Protein AF-A0A1S9AYW8-F1 (afdb_monomer_lite)

Sequence (92 aa):
MFFDTWLYQHDHTAQDGSGLFLSLPFGIPRWRLSLLPWPIAQQDIINDLAVNDTASLAQAVDTFFVAHGGLGASVPMTVRSRPEGYPRGVTR

Radius of gyration: 13.0 Å; chains: 1; bounding box: 29×33×31 Å

Secondary structure (DSSP, 8-state):
-----EEEE-SEEETTS---EEEE-TT--EEEEESSPSS--GGGEEEEEETT-HHHHHHHHHHHHHHTTSEEEEPP-----PPTTPPP----

Foldseek 3Di:
DDFPKQKDWPQWAAALRFIWMWIDTPPRQWIFIFSDTPPDDPVRTPDIGGNPPVVVVVVVVQVVNVVRHHTHDGDPCPDDDDDPPDDPPDDD

Structure (mmCIF, N/CA/C/O backbone):
data_AF-A0A1S9AYW8-F1
#
_entry.id   AF-A0A1S9AYW8-F1
#
loop_
_atom_site.group_PDB
_atom_site.id
_atom_site.type_symbol
_atom_site.label_atom_id
_atom_site.label_alt_id
_atom_site.label_comp_id
_atom_site.label_asym_id
_atom_site.label_entity_id
_atom_site.label_seq_id
_atom_site.pdbx_PDB_ins_code
_atom_site.Cartn_x
_atom_site.Cartn_y
_atom_site.Cartn_z
_atom_site.occupancy
_atom_site.B_iso_or_equiv
_atom_site.auth_seq_id
_atom_site.auth_comp_id
_atom_site.auth_asym_id
_atom_site.auth_atom_id
_atom_site.pdbx_PDB_model_num
ATOM 1 N N . MET A 1 1 ? 2.813 -22.980 -8.624 1.00 35.44 1 MET A N 1
ATOM 2 C CA . MET A 1 1 ? 3.678 -21.897 -9.136 1.00 35.44 1 MET A CA 1
ATOM 3 C C . MET A 1 1 ? 3.912 -20.934 -7.993 1.00 35.44 1 MET A C 1
ATOM 5 O O . MET A 1 1 ? 2.948 -20.354 -7.512 1.00 35.44 1 MET A O 1
ATOM 9 N N . PHE A 1 2 ? 5.145 -20.847 -7.501 1.00 44.56 2 PHE A N 1
ATOM 10 C CA . PHE A 1 2 ? 5.523 -19.833 -6.523 1.00 44.56 2 PHE A CA 1
ATOM 11 C C . PHE A 1 2 ? 5.795 -18.557 -7.313 1.00 44.56 2 PHE A C 1
ATOM 13 O O . PHE A 1 2 ? 6.726 -18.509 -8.108 1.00 44.56 2 PHE A O 1
ATOM 20 N N . PHE A 1 3 ? 4.912 -17.571 -7.196 1.00 50.00 3 PHE A N 1
ATOM 21 C CA . PHE A 1 3 ? 5.225 -16.231 -7.665 1.00 50.00 3 PHE A CA 1
ATOM 22 C C . PHE A 1 3 ? 6.063 -15.596 -6.559 1.00 50.00 3 PHE A C 1
ATOM 24 O O . PHE A 1 3 ? 5.518 -15.325 -5.490 1.00 50.00 3 PHE A O 1
ATOM 31 N N . ASP A 1 4 ? 7.360 -15.386 -6.788 1.00 62.16 4 ASP A N 1
ATOM 32 C CA . ASP A 1 4 ? 8.238 -14.635 -5.881 1.00 62.16 4 ASP A CA 1
ATOM 33 C C . ASP A 1 4 ? 7.847 -13.148 -5.895 1.00 62.16 4 ASP A C 1
ATOM 35 O O . ASP A 1 4 ? 8.530 -12.284 -6.430 1.00 62.16 4 ASP A O 1
ATOM 39 N N . THR A 1 5 ? 6.661 -12.841 -5.376 1.00 70.38 5 THR A N 1
ATOM 40 C CA . THR A 1 5 ? 6.167 -11.472 -5.251 1.00 70.38 5 THR A CA 1
ATOM 41 C C . THR A 1 5 ? 6.546 -10.967 -3.879 1.00 70.38 5 THR A C 1
ATOM 43 O O . THR A 1 5 ? 6.119 -11.519 -2.862 1.00 70.38 5 THR A O 1
ATOM 46 N N . TRP A 1 6 ? 7.343 -9.907 -3.850 1.00 80.12 6 TRP A N 1
ATOM 47 C CA . TRP A 1 6 ? 7.584 -9.204 -2.606 1.00 80.12 6 TRP A C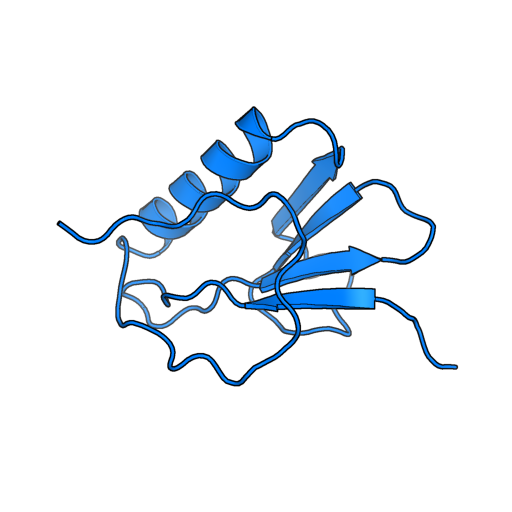A 1
ATOM 48 C C . TRP A 1 6 ? 6.306 -8.459 -2.214 1.00 80.12 6 TRP A C 1
ATOM 50 O O . TRP A 1 6 ? 5.690 -7.796 -3.050 1.00 80.12 6 TRP A O 1
ATOM 60 N N . LEU A 1 7 ? 5.892 -8.600 -0.957 1.00 84.88 7 LEU A N 1
ATOM 61 C CA . LEU A 1 7 ? 4.682 -7.993 -0.416 1.00 84.88 7 LEU A CA 1
ATOM 62 C C . LEU A 1 7 ? 4.993 -7.388 0.949 1.00 84.88 7 LEU A C 1
ATOM 64 O O . LEU A 1 7 ? 5.464 -8.083 1.852 1.00 84.88 7 LEU A O 1
ATOM 68 N N . TYR A 1 8 ? 4.654 -6.118 1.101 1.00 85.75 8 TYR A N 1
ATOM 69 C CA . TYR A 1 8 ? 4.720 -5.375 2.346 1.00 85.75 8 TYR A CA 1
ATOM 70 C C . TYR A 1 8 ? 3.350 -4.826 2.692 1.00 85.75 8 TYR A C 1
ATOM 72 O O . TYR A 1 8 ? 2.642 -4.307 1.834 1.00 85.75 8 TYR A O 1
ATOM 80 N N . GLN A 1 9 ? 2.987 -4.939 3.961 1.00 89.38 9 GLN A N 1
ATOM 81 C CA . GLN A 1 9 ? 1.848 -4.237 4.526 1.00 89.38 9 GLN A CA 1
ATOM 82 C C . GLN A 1 9 ? 2.382 -3.010 5.257 1.00 89.38 9 GLN A C 1
ATOM 84 O O . GLN A 1 9 ? 3.322 -3.140 6.038 1.00 89.38 9 GLN A O 1
ATOM 89 N N . HIS A 1 10 ? 1.784 -1.847 5.012 1.00 89.06 10 HIS A N 1
ATOM 90 C CA . HIS A 1 10 ? 2.141 -0.627 5.720 1.00 89.06 10 HIS A CA 1
ATOM 91 C C . HIS A 1 10 ? 1.967 -0.810 7.233 1.00 89.06 10 HIS A C 1
ATOM 93 O O . HIS A 1 10 ? 1.012 -1.442 7.689 1.00 89.06 10 HIS A O 1
ATOM 99 N N . ASP A 1 11 ? 2.864 -0.205 8.011 1.00 89.19 11 ASP A N 1
ATOM 100 C CA . ASP A 1 11 ? 2.914 -0.342 9.476 1.00 89.19 11 ASP A CA 1
ATOM 101 C C . ASP A 1 11 ? 1.689 0.273 10.184 1.00 89.19 11 ASP A C 1
ATOM 103 O O . ASP A 1 11 ? 1.563 0.191 11.402 1.00 89.19 11 ASP A O 1
ATOM 107 N N . HIS A 1 12 ? 0.783 0.902 9.434 1.00 88.12 12 HIS A N 1
ATOM 108 C CA . HIS A 1 12 ? -0.446 1.523 9.916 1.00 88.12 12 HIS A CA 1
ATOM 109 C C . HIS A 1 12 ? -1.613 1.176 8.996 1.00 88.12 12 HIS A C 1
ATOM 111 O O . HIS A 1 12 ? -1.456 1.176 7.772 1.00 88.12 12 HIS A O 1
ATOM 117 N N . THR A 1 13 ? -2.785 0.944 9.586 1.00 92.50 13 THR A N 1
ATOM 118 C CA . THR A 1 13 ? -4.061 1.002 8.863 1.00 92.50 13 THR A CA 1
ATOM 119 C C . THR A 1 13 ? -4.475 2.456 8.672 1.00 92.50 13 THR A C 1
ATOM 121 O O . THR A 1 13 ? -3.950 3.355 9.330 1.00 92.50 13 THR A O 1
ATOM 124 N N . ALA A 1 14 ? -5.439 2.707 7.795 1.00 93.62 14 ALA A N 1
ATOM 125 C CA . ALA A 1 14 ? -6.162 3.968 7.776 1.00 93.62 14 ALA A CA 1
ATOM 126 C C . ALA A 1 14 ? -7.180 4.045 8.931 1.00 93.62 14 ALA A C 1
ATOM 128 O O . ALA A 1 14 ? -7.393 3.057 9.648 1.00 93.62 14 ALA A O 1
ATOM 129 N N . GLN A 1 15 ? -7.788 5.217 9.145 1.00 91.81 15 GLN A N 1
ATOM 130 C CA . GLN A 1 15 ? -8.772 5.421 10.220 1.00 91.81 15 GLN A CA 1
ATOM 131 C C . GLN A 1 15 ? -10.031 4.571 10.062 1.00 91.81 15 GLN A C 1
ATOM 133 O O . GLN A 1 15 ? -10.600 4.133 11.059 1.00 91.81 15 GLN A O 1
ATOM 138 N N . ASP A 1 16 ? -10.446 4.302 8.828 1.00 91.62 16 ASP A N 1
ATOM 139 C CA . ASP A 1 16 ? -11.565 3.403 8.542 1.00 91.62 16 ASP A CA 1
ATOM 140 C C . ASP A 1 16 ? -11.221 1.907 8.723 1.00 91.62 16 ASP A C 1
ATOM 142 O O . ASP A 1 16 ? -12.074 1.043 8.529 1.00 91.62 16 ASP A O 1
ATOM 146 N N . GLY A 1 17 ? -9.980 1.596 9.117 1.00 89.81 17 GLY A N 1
ATOM 147 C CA . GLY A 1 17 ? -9.472 0.239 9.311 1.00 89.81 17 GLY A CA 1
ATOM 148 C C . GLY A 1 17 ? -8.843 -0.389 8.066 1.00 89.81 17 GLY A C 1
ATOM 149 O O . GLY A 1 17 ? -8.332 -1.507 8.155 1.00 89.81 17 GLY A O 1
ATOM 150 N N . SER A 1 18 ? -8.824 0.305 6.924 1.00 91.44 18 SER A N 1
ATOM 151 C CA . SER A 1 18 ? -8.254 -0.219 5.678 1.00 91.44 18 SER A CA 1
ATOM 152 C C . SER A 1 18 ? -6.742 -0.418 5.782 1.00 91.44 18 SER A C 1
ATOM 154 O O . SER A 1 18 ? -6.007 0.454 6.246 1.00 91.44 18 SER A O 1
ATOM 156 N N . GLY A 1 19 ? -6.255 -1.573 5.332 1.00 91.75 19 GLY A N 1
ATOM 157 C CA . GLY A 1 19 ? -4.825 -1.844 5.207 1.00 91.75 19 GLY A CA 1
ATOM 158 C C . GLY A 1 19 ? -4.285 -1.369 3.863 1.00 91.75 19 GLY A C 1
ATOM 159 O O . GLY A 1 19 ? -4.977 -1.461 2.853 1.00 91.75 19 GLY A O 1
ATOM 160 N N . LEU A 1 20 ? -3.034 -0.910 3.844 1.00 92.44 20 LEU A N 1
ATOM 161 C CA . LEU A 1 20 ? -2.317 -0.630 2.604 1.00 92.44 20 LEU A CA 1
ATOM 162 C C . LEU A 1 20 ? -1.261 -1.703 2.359 1.00 92.44 20 LEU A C 1
ATOM 164 O O . LEU A 1 20 ? -0.377 -1.914 3.191 1.00 92.44 20 LEU A O 1
ATOM 168 N N . PHE A 1 21 ? -1.334 -2.350 1.203 1.00 91.44 21 PHE A N 1
ATOM 169 C CA . PHE A 1 21 ? -0.370 -3.343 0.753 1.00 91.44 21 PHE A CA 1
ATOM 170 C C . PHE A 1 21 ? 0.393 -2.825 -0.458 1.00 91.44 21 PHE A C 1
ATOM 172 O O . PHE A 1 21 ? -0.202 -2.381 -1.440 1.00 91.44 21 PHE A O 1
ATOM 179 N N . LEU A 1 22 ? 1.715 -2.931 -0.394 1.00 90.50 22 LEU A N 1
ATOM 180 C CA . LEU A 1 22 ? 2.642 -2.641 -1.473 1.00 90.50 22 LEU A CA 1
ATOM 181 C C . LEU A 1 22 ? 3.234 -3.956 -1.976 1.00 90.50 22 LEU A C 1
ATOM 183 O O . LEU A 1 22 ? 3.837 -4.706 -1.210 1.00 90.50 22 LEU A O 1
ATOM 187 N N . SER A 1 23 ? 3.079 -4.230 -3.265 1.00 89.94 23 SER A N 1
ATOM 188 C CA . SER A 1 23 ? 3.635 -5.418 -3.907 1.00 89.94 23 SER A CA 1
ATOM 189 C C . SER A 1 23 ? 4.582 -5.059 -5.047 1.00 89.94 23 SER A C 1
ATOM 191 O O . SER A 1 23 ? 4.390 -4.063 -5.747 1.00 89.94 23 SER A O 1
ATOM 193 N N . LEU A 1 24 ? 5.610 -5.889 -5.222 1.00 87.19 24 LEU A N 1
ATOM 194 C CA . LEU A 1 24 ? 6.546 -5.844 -6.342 1.00 87.19 24 LEU A CA 1
ATOM 195 C C . LEU A 1 24 ? 6.599 -7.237 -6.980 1.00 87.19 24 LEU A C 1
ATOM 197 O O . LEU A 1 24 ? 7.272 -8.131 -6.452 1.00 87.19 24 LEU A O 1
ATOM 201 N N . PRO A 1 25 ? 5.853 -7.459 -8.076 1.00 84.06 25 PRO A N 1
ATOM 202 C CA . PRO A 1 25 ? 5.882 -8.730 -8.785 1.00 84.06 25 PRO A CA 1
ATOM 203 C C . PRO A 1 25 ? 7.260 -8.983 -9.404 1.00 84.06 25 PRO A C 1
ATOM 205 O O . PRO A 1 25 ? 7.863 -8.085 -9.994 1.00 84.06 25 PRO A O 1
ATOM 208 N N . PHE A 1 26 ? 7.746 -10.222 -9.320 1.00 82.12 26 PHE A N 1
ATOM 209 C CA . PHE A 1 26 ? 9.024 -10.597 -9.921 1.00 82.12 26 PHE A CA 1
ATOM 210 C C . PHE A 1 26 ? 9.065 -10.279 -11.421 1.00 82.12 26 PHE A C 1
ATOM 212 O O . PHE A 1 26 ? 8.141 -10.608 -12.166 1.00 82.12 26 PHE A O 1
ATOM 219 N N . GLY A 1 27 ? 10.150 -9.644 -11.866 1.00 82.00 27 GLY A N 1
ATOM 220 C CA . GLY A 1 27 ? 10.347 -9.277 -13.270 1.00 82.00 27 GLY A CA 1
ATOM 221 C C . GLY A 1 27 ? 9.506 -8.090 -13.756 1.00 82.00 27 GLY A C 1
ATOM 222 O O . GLY A 1 27 ? 9.641 -7.704 -14.915 1.00 82.00 27 GLY A O 1
ATOM 223 N N . ILE A 1 28 ? 8.678 -7.480 -12.898 1.00 84.62 28 ILE A N 1
ATOM 224 C CA . ILE A 1 28 ? 7.906 -6.277 -13.221 1.00 84.62 28 ILE A CA 1
ATOM 225 C C . ILE A 1 28 ? 8.462 -5.119 -12.383 1.00 84.62 28 ILE A C 1
ATOM 227 O O . ILE A 1 28 ? 8.253 -5.096 -11.172 1.00 84.62 28 ILE A O 1
ATOM 231 N N . PRO A 1 29 ? 9.154 -4.133 -12.985 1.00 88.38 29 PRO A N 1
ATOM 232 C CA . PRO A 1 29 ? 9.769 -3.023 -12.255 1.00 88.38 29 PRO A CA 1
ATOM 233 C C . PRO A 1 29 ? 8.730 -1.956 -11.870 1.00 88.38 29 PRO A C 1
ATOM 235 O O . PRO A 1 29 ? 8.903 -0.768 -12.156 1.00 88.38 29 PRO A O 1
ATOM 238 N N . ARG A 1 30 ? 7.614 -2.382 -11.268 1.00 89.62 30 ARG A N 1
ATOM 239 C CA . ARG A 1 30 ? 6.499 -1.518 -10.887 1.00 89.62 30 ARG A CA 1
ATOM 240 C C . ARG A 1 30 ? 5.953 -1.859 -9.503 1.00 89.62 30 ARG A C 1
ATOM 242 O O . ARG A 1 30 ? 5.666 -3.016 -9.206 1.00 89.62 30 ARG A O 1
ATOM 249 N N . TRP A 1 31 ? 5.786 -0.828 -8.687 1.00 90.12 31 TRP A N 1
ATOM 250 C CA . TRP A 1 31 ? 5.094 -0.870 -7.410 1.00 90.12 31 TRP A CA 1
ATOM 251 C C . TRP A 1 31 ? 3.588 -0.933 -7.625 1.00 90.12 31 TRP A C 1
ATOM 253 O O . TRP A 1 31 ? 3.023 -0.091 -8.321 1.00 90.12 31 TRP A O 1
ATOM 263 N N . ARG A 1 32 ? 2.932 -1.894 -6.978 1.00 92.12 32 ARG A N 1
ATOM 264 C CA . ARG A 1 32 ? 1.473 -2.015 -6.972 1.00 92.12 32 ARG A CA 1
ATOM 265 C C . ARG A 1 32 ? 0.934 -1.820 -5.572 1.00 92.12 32 ARG A C 1
ATOM 267 O O . ARG A 1 32 ? 1.276 -2.588 -4.672 1.00 92.12 32 ARG A O 1
ATOM 274 N N . LEU A 1 33 ? 0.091 -0.809 -5.412 1.00 93.12 33 LEU A N 1
ATOM 275 C CA . LEU A 1 33 ? -0.627 -0.554 -4.172 1.00 93.12 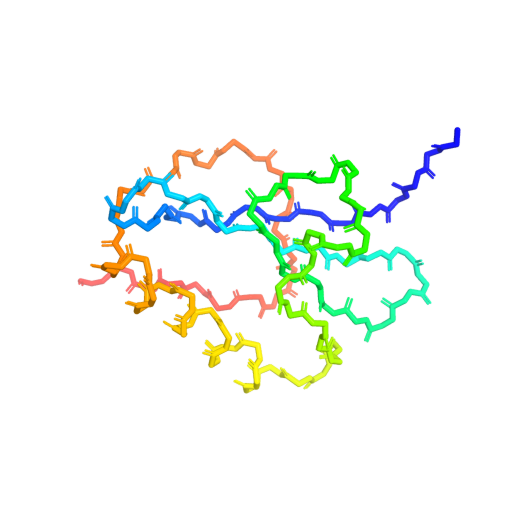33 LEU A CA 1
ATOM 276 C C . LEU A 1 33 ? -1.998 -1.224 -4.253 1.00 93.12 33 LEU A C 1
ATOM 278 O O . LEU A 1 33 ? -2.631 -1.231 -5.310 1.00 93.12 33 LEU A O 1
ATOM 282 N N . SER A 1 34 ? -2.457 -1.775 -3.136 1.00 93.06 34 SER A N 1
ATOM 283 C CA . SER A 1 34 ? -3.742 -2.471 -3.034 1.00 93.06 34 SER A CA 1
ATOM 284 C C . SER A 1 34 ? -4.229 -2.502 -1.589 1.00 93.06 34 SER A C 1
ATOM 286 O O . SER A 1 34 ? -3.437 -2.346 -0.660 1.00 93.06 34 SER A O 1
ATOM 288 N N . LEU A 1 35 ? -5.529 -2.728 -1.401 1.00 91.25 35 LEU A N 1
ATOM 289 C CA . LEU A 1 35 ? -6.122 -2.936 -0.074 1.00 91.25 35 LEU A CA 1
ATOM 290 C C . LEU A 1 35 ? -6.070 -4.406 0.368 1.00 91.25 35 LEU A C 1
ATOM 292 O O . LEU A 1 35 ? -6.358 -4.723 1.520 1.00 91.25 35 LEU A O 1
ATOM 296 N N . LEU A 1 36 ? -5.715 -5.309 -0.547 1.00 88.50 36 LEU A N 1
ATOM 297 C CA . LEU A 1 36 ? -5.704 -6.749 -0.328 1.00 88.50 36 LEU A CA 1
ATOM 298 C C . LEU A 1 36 ? -4.272 -7.293 -0.396 1.00 88.50 36 LEU A C 1
ATOM 300 O O . LEU A 1 36 ? -3.462 -6.805 -1.182 1.00 88.50 36 LEU A O 1
ATOM 304 N N . PRO A 1 37 ? -3.933 -8.323 0.395 1.00 84.06 37 PRO A N 1
ATOM 305 C CA . PRO A 1 37 ? -2.664 -9.017 0.238 1.00 84.06 37 PRO A CA 1
ATOM 306 C C . PRO A 1 37 ? -2.629 -9.809 -1.077 1.00 84.06 37 PRO A C 1
ATOM 308 O O . PRO A 1 37 ? -3.660 -10.214 -1.609 1.00 84.06 37 PRO A O 1
ATOM 311 N N . TRP A 1 38 ? -1.423 -10.099 -1.574 1.00 76.25 38 TRP A N 1
ATOM 312 C CA . TRP A 1 38 ? -1.238 -10.984 -2.729 1.00 76.25 38 TRP A CA 1
ATOM 313 C C . TRP A 1 38 ? -1.811 -12.393 -2.466 1.00 76.25 38 TRP A C 1
ATOM 315 O O . TRP A 1 38 ? -1.622 -12.911 -1.359 1.00 76.25 38 TRP A O 1
ATOM 325 N N . PRO A 1 39 ? -2.411 -13.073 -3.466 1.00 81.94 39 PRO A N 1
ATOM 326 C CA . PRO A 1 39 ? -2.634 -12.650 -4.857 1.00 81.94 39 PRO A CA 1
ATOM 327 C C . PRO A 1 39 ? -3.764 -11.623 -5.012 1.00 81.94 39 PRO A C 1
ATOM 329 O O . PRO A 1 39 ? -4.856 -11.828 -4.497 1.00 81.94 39 PRO A O 1
ATOM 332 N N . ILE A 1 40 ? -3.504 -10.552 -5.772 1.00 82.62 40 ILE A N 1
ATOM 333 C CA . ILE A 1 40 ? -4.481 -9.492 -6.080 1.00 82.62 40 ILE A CA 1
ATOM 334 C C . ILE A 1 40 ? -4.902 -9.561 -7.550 1.00 82.62 40 ILE A C 1
ATOM 336 O O . ILE A 1 40 ? -4.067 -9.834 -8.422 1.00 82.62 40 ILE A O 1
ATOM 340 N N . ALA A 1 41 ? -6.179 -9.310 -7.847 1.00 85.25 41 ALA A N 1
ATOM 341 C CA . ALA A 1 41 ? -6.621 -9.149 -9.226 1.00 85.25 41 ALA A CA 1
ATOM 342 C C . ALA A 1 41 ? -6.262 -7.744 -9.732 1.00 85.25 41 ALA A C 1
ATOM 344 O O . ALA A 1 41 ? -6.067 -6.810 -8.958 1.00 85.25 41 ALA A O 1
ATOM 345 N N . GLN A 1 42 ? -6.181 -7.570 -11.054 1.00 84.12 42 GLN A N 1
ATOM 346 C CA . GLN A 1 42 ? -5.795 -6.282 -11.642 1.00 84.12 42 GLN A CA 1
ATOM 347 C C . GLN A 1 42 ? -6.762 -5.144 -11.276 1.00 84.12 42 GLN A C 1
ATOM 349 O O . GLN A 1 42 ? -6.343 -3.999 -11.159 1.00 84.12 42 GLN A O 1
ATOM 354 N N . GLN A 1 43 ? -8.033 -5.474 -11.053 1.00 87.44 43 GLN A N 1
ATOM 355 C CA . GLN A 1 43 ? -9.073 -4.546 -10.604 1.00 87.44 43 GLN A CA 1
ATOM 356 C C . GLN A 1 43 ? -8.905 -4.068 -9.151 1.00 87.44 43 GLN A C 1
ATOM 358 O O . GLN A 1 43 ? -9.491 -3.055 -8.787 1.00 87.44 43 GLN A O 1
ATOM 363 N N . ASP A 1 44 ? -8.108 -4.769 -8.338 1.00 87.75 44 ASP A N 1
ATOM 364 C CA . ASP A 1 44 ? -7.867 -4.430 -6.928 1.00 87.75 44 ASP A CA 1
ATOM 365 C C . ASP A 1 44 ? -6.603 -3.563 -6.745 1.00 87.75 44 ASP A C 1
ATOM 367 O O . ASP A 1 44 ? -6.251 -3.182 -5.625 1.00 87.75 44 ASP A O 1
ATOM 371 N N . ILE A 1 45 ? -5.893 -3.266 -7.841 1.00 91.19 45 ILE A N 1
ATOM 372 C CA . ILE A 1 45 ? -4.726 -2.382 -7.851 1.00 91.19 45 ILE A CA 1
ATOM 373 C C . ILE A 1 45 ? -5.222 -0.935 -7.866 1.00 91.19 45 ILE A C 1
ATOM 375 O O . ILE A 1 45 ? -5.824 -0.494 -8.843 1.00 91.19 45 ILE A O 1
ATOM 379 N N . ILE A 1 46 ? -4.919 -0.180 -6.809 1.00 93.00 46 ILE A N 1
ATOM 380 C CA . ILE A 1 46 ? -5.281 1.245 -6.717 1.00 93.00 46 ILE A CA 1
ATOM 381 C C . ILE A 1 46 ? -4.271 2.138 -7.447 1.00 93.00 46 ILE A C 1
ATOM 383 O O . ILE A 1 46 ? -4.653 3.097 -8.112 1.00 93.00 46 ILE A O 1
ATOM 387 N N . ASN A 1 47 ? -2.984 1.781 -7.399 1.00 93.56 47 ASN A N 1
ATOM 388 C CA . ASN A 1 47 ? -1.917 2.483 -8.106 1.00 93.56 47 ASN A CA 1
ATOM 389 C C . ASN A 1 47 ? -0.898 1.480 -8.648 1.00 93.56 47 ASN A C 1
ATOM 391 O O . ASN A 1 47 ? -0.503 0.549 -7.945 1.00 93.56 47 ASN A O 1
ATOM 395 N N . ASP A 1 48 ? -0.436 1.716 -9.877 1.00 93.50 48 ASP A N 1
ATOM 396 C CA . ASP A 1 48 ? 0.642 0.965 -10.521 1.00 93.50 48 ASP A CA 1
ATOM 397 C C . ASP A 1 48 ? 1.730 1.952 -10.985 1.00 93.50 48 ASP A C 1
ATOM 399 O O . ASP A 1 48 ? 1.551 2.685 -11.962 1.00 93.50 48 ASP A O 1
ATOM 403 N N . LEU A 1 49 ? 2.848 2.008 -10.262 1.00 92.94 49 LEU A N 1
ATOM 404 C CA . LEU A 1 49 ? 3.879 3.049 -10.369 1.00 92.94 49 LEU A CA 1
ATOM 405 C C . LEU A 1 49 ? 5.233 2.447 -10.733 1.00 92.94 49 LEU A C 1
ATOM 407 O O . LEU A 1 49 ? 5.527 1.318 -10.363 1.00 92.94 49 LEU A O 1
ATOM 411 N N . ALA A 1 50 ? 6.094 3.188 -11.428 1.00 91.00 50 ALA A N 1
ATOM 412 C CA . ALA A 1 50 ? 7.446 2.708 -11.710 1.00 91.00 50 ALA A CA 1
ATOM 413 C C . ALA A 1 50 ? 8.272 2.575 -10.415 1.00 91.00 50 ALA A C 1
ATOM 415 O O . ALA A 1 50 ? 8.144 3.390 -9.503 1.00 91.00 50 ALA A O 1
ATOM 416 N N . VAL A 1 51 ? 9.142 1.560 -10.330 1.00 88.31 51 VAL A N 1
ATOM 417 C CA . VAL A 1 51 ? 9.924 1.276 -9.107 1.00 88.31 51 VAL A CA 1
ATOM 418 C C . VAL A 1 51 ? 10.845 2.430 -8.681 1.00 88.31 51 VAL A C 1
ATOM 420 O O . VAL A 1 51 ? 11.125 2.604 -7.497 1.00 88.31 51 VAL A O 1
ATOM 423 N N . ASN A 1 52 ? 11.300 3.224 -9.650 1.00 90.19 52 ASN A N 1
ATOM 424 C CA . ASN A 1 52 ? 12.185 4.371 -9.464 1.00 90.19 52 ASN A CA 1
ATOM 425 C C . ASN A 1 52 ? 11.443 5.680 -9.150 1.00 90.19 52 ASN A C 1
ATOM 427 O O . ASN A 1 52 ? 12.093 6.670 -8.822 1.00 90.19 52 ASN A O 1
ATOM 431 N N . ASP A 1 53 ? 10.113 5.700 -9.241 1.00 89.38 53 ASP A N 1
ATOM 432 C CA . ASP A 1 53 ? 9.303 6.884 -8.968 1.00 89.38 53 ASP A CA 1
ATOM 433 C C . ASP A 1 53 ? 8.872 6.917 -7.497 1.00 89.38 53 ASP A C 1
ATOM 435 O O . ASP A 1 53 ? 7.716 6.701 -7.123 1.00 89.38 53 ASP A O 1
ATOM 439 N N . THR A 1 54 ? 9.857 7.145 -6.630 1.00 87.75 54 THR A N 1
ATOM 440 C CA . THR A 1 54 ? 9.651 7.192 -5.178 1.00 87.75 54 THR A CA 1
ATOM 441 C C . THR A 1 54 ? 8.810 8.393 -4.746 1.00 87.75 54 THR A C 1
ATOM 443 O O . THR A 1 54 ? 8.124 8.314 -3.727 1.00 87.75 54 THR A O 1
ATOM 446 N N . ALA A 1 55 ? 8.816 9.477 -5.528 1.00 91.44 55 ALA A N 1
ATOM 447 C CA . ALA A 1 55 ? 8.006 10.662 -5.274 1.00 91.44 55 ALA A CA 1
ATOM 448 C C . ALA A 1 55 ? 6.515 10.365 -5.477 1.00 91.44 55 ALA A C 1
ATOM 450 O O . ALA A 1 55 ? 5.716 10.597 -4.568 1.00 91.44 55 ALA A O 1
ATOM 451 N N . SER A 1 56 ? 6.144 9.775 -6.619 1.00 90.50 56 SER A N 1
ATOM 452 C CA . SER A 1 56 ? 4.755 9.372 -6.864 1.00 90.50 56 SER A CA 1
ATOM 453 C C . SER A 1 56 ? 4.305 8.263 -5.917 1.00 90.50 56 SER A C 1
ATOM 455 O O . SER A 1 56 ? 3.138 8.227 -5.532 1.00 90.50 56 SER A O 1
ATOM 457 N N . LEU A 1 57 ? 5.215 7.372 -5.502 1.00 89.56 57 LEU A N 1
ATOM 458 C CA . LEU A 1 57 ? 4.912 6.354 -4.496 1.00 89.56 57 LEU A CA 1
ATOM 459 C C . LEU A 1 57 ? 4.514 6.990 -3.160 1.00 89.56 57 LEU A C 1
ATOM 461 O O . LEU A 1 57 ? 3.467 6.644 -2.618 1.00 89.56 57 LEU A O 1
ATOM 465 N N . ALA A 1 58 ? 5.314 7.932 -2.653 1.00 91.12 58 ALA A N 1
ATOM 466 C CA . ALA A 1 58 ? 5.004 8.641 -1.413 1.00 91.12 58 ALA A CA 1
ATOM 467 C C . ALA A 1 58 ? 3.666 9.388 -1.518 1.00 91.12 58 ALA A C 1
ATOM 469 O O . ALA A 1 58 ? 2.805 9.244 -0.653 1.00 91.12 58 ALA A O 1
ATOM 470 N N . GLN A 1 59 ? 3.441 10.089 -2.633 1.00 93.81 59 GLN A N 1
ATOM 471 C CA . GLN A 1 59 ? 2.183 10.792 -2.875 1.00 93.81 59 GLN A CA 1
ATOM 472 C C . GLN A 1 59 ? 0.976 9.843 -2.919 1.00 93.81 59 GLN A C 1
ATOM 474 O O . GLN A 1 59 ? -0.094 10.190 -2.418 1.00 93.81 59 GLN A O 1
ATOM 479 N N . ALA A 1 60 ? 1.116 8.653 -3.508 1.00 93.38 60 ALA A N 1
ATOM 480 C CA . ALA A 1 60 ? 0.039 7.668 -3.562 1.00 93.38 60 ALA A CA 1
ATOM 481 C C . ALA A 1 60 ? -0.296 7.108 -2.171 1.00 93.38 60 ALA A C 1
ATOM 483 O O . ALA A 1 60 ? -1.472 6.942 -1.851 1.00 93.38 60 ALA A O 1
ATOM 484 N N . VAL A 1 61 ? 0.717 6.878 -1.330 1.00 92.75 61 VAL A N 1
ATOM 485 C CA . VAL A 1 61 ? 0.530 6.479 0.075 1.00 92.75 61 VAL A CA 1
ATOM 486 C C . VAL A 1 61 ? -0.201 7.576 0.855 1.00 92.75 61 VAL A C 1
ATOM 488 O O . VAL A 1 61 ? -1.190 7.289 1.529 1.00 92.75 61 VAL A O 1
ATOM 491 N N . ASP A 1 62 ? 0.222 8.835 0.721 1.00 94.00 62 ASP A N 1
ATOM 492 C CA . ASP A 1 62 ? -0.440 9.965 1.384 1.00 94.00 62 ASP A CA 1
ATOM 493 C C . ASP A 1 62 ? -1.889 10.126 0.910 1.00 94.00 62 ASP A C 1
ATOM 495 O O . ASP A 1 62 ? -2.806 10.277 1.719 1.00 94.00 62 ASP A O 1
ATOM 499 N N . THR A 1 63 ? -2.115 10.032 -0.403 1.00 94.38 63 THR A N 1
ATOM 500 C CA . THR A 1 63 ? -3.453 10.123 -1.004 1.00 94.38 63 THR A CA 1
ATOM 501 C C . THR A 1 63 ? -4.364 9.012 -0.490 1.00 94.38 63 THR A C 1
ATOM 503 O O . THR A 1 63 ? -5.521 9.282 -0.172 1.00 94.38 63 THR A O 1
ATOM 506 N N . PHE A 1 64 ? -3.845 7.787 -0.357 1.00 93.94 64 PHE A N 1
ATOM 507 C CA . PHE A 1 64 ? -4.576 6.675 0.246 1.00 93.94 64 PHE A CA 1
ATOM 508 C C . PHE A 1 64 ? -5.019 7.023 1.669 1.00 93.94 64 PH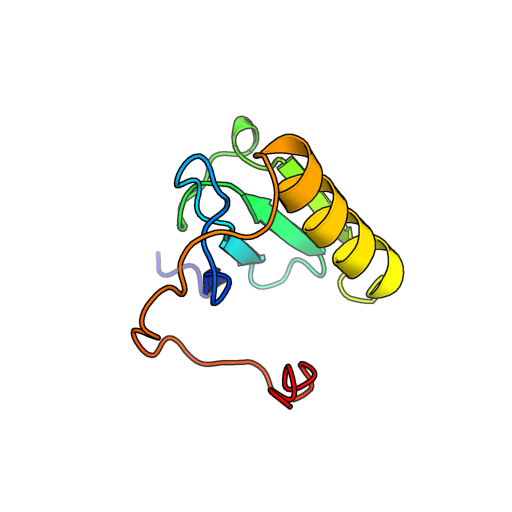E A C 1
ATOM 510 O O . PHE A 1 64 ? -6.210 6.970 1.968 1.00 93.94 64 PHE A O 1
ATOM 517 N N . PHE A 1 65 ? -4.098 7.440 2.540 1.00 93.69 65 PHE A N 1
ATOM 518 C CA . PHE A 1 65 ? -4.475 7.741 3.919 1.00 93.69 65 PHE A CA 1
ATOM 519 C C . PHE A 1 65 ? -5.475 8.889 3.989 1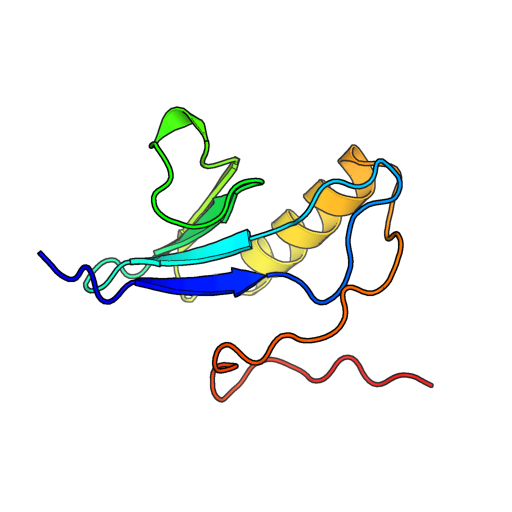.00 93.69 65 PHE A C 1
ATOM 521 O O . PHE A 1 65 ? -6.474 8.756 4.684 1.00 93.69 65 PHE A O 1
ATOM 528 N N . VAL A 1 66 ? -5.285 9.969 3.228 1.00 94.25 66 VAL A N 1
ATOM 529 C CA . VAL A 1 66 ? -6.250 11.080 3.179 1.00 94.25 66 VAL A CA 1
ATOM 530 C C . VAL A 1 66 ? -7.639 10.608 2.733 1.00 94.25 66 VAL A C 1
ATOM 532 O O . VAL A 1 66 ? -8.633 10.994 3.348 1.00 94.25 66 VAL A O 1
ATOM 535 N N . ALA A 1 67 ? -7.724 9.747 1.716 1.00 93.56 67 ALA A N 1
ATOM 536 C CA . ALA A 1 67 ? -8.995 9.212 1.224 1.00 93.56 67 ALA A CA 1
ATOM 537 C C . ALA A 1 67 ? -9.711 8.309 2.247 1.00 93.56 67 ALA A C 1
ATOM 539 O O . ALA A 1 67 ? -10.939 8.264 2.266 1.00 93.56 67 ALA A O 1
ATOM 540 N N . HIS A 1 68 ? -8.957 7.640 3.120 1.00 93.44 68 HIS A N 1
ATOM 541 C CA . HIS A 1 68 ? -9.460 6.702 4.128 1.00 93.44 68 HIS A CA 1
ATOM 542 C C . HIS A 1 68 ? -9.522 7.301 5.554 1.00 93.44 68 HIS A C 1
ATOM 544 O O . HIS A 1 68 ? -9.470 6.590 6.561 1.00 93.44 68 HIS A O 1
ATOM 550 N N . GLY A 1 69 ? -9.640 8.631 5.654 1.00 91.88 69 GLY A N 1
ATOM 551 C CA . GLY A 1 69 ? -9.835 9.348 6.924 1.00 91.88 69 GLY A CA 1
ATOM 552 C C . GLY A 1 69 ? -8.553 9.654 7.708 1.00 91.88 69 GLY A C 1
ATOM 553 O O . GLY A 1 69 ? -8.614 10.174 8.816 1.00 91.88 69 GLY A O 1
ATOM 554 N N . GLY A 1 70 ? -7.386 9.375 7.136 1.00 92.50 70 GLY A N 1
ATOM 555 C CA . GLY A 1 70 ? -6.063 9.621 7.703 1.00 92.50 70 GLY A CA 1
ATOM 556 C C . GLY A 1 70 ? -5.372 8.351 8.202 1.00 92.50 70 GLY A C 1
ATOM 557 O O . GLY A 1 70 ? -5.867 7.235 8.044 1.00 92.50 70 GLY A O 1
ATOM 558 N N . LEU A 1 71 ? -4.205 8.531 8.825 1.00 93.06 71 LEU A N 1
ATOM 559 C CA . LEU A 1 71 ? -3.477 7.455 9.501 1.00 93.06 71 LEU A CA 1
ATOM 560 C C . LEU A 1 71 ? -4.263 6.952 10.719 1.00 93.06 71 LEU A C 1
ATOM 562 O O . LEU A 1 71 ? -4.734 7.740 11.543 1.00 93.06 71 LEU A O 1
ATOM 566 N N . GLY A 1 72 ? -4.384 5.633 10.822 1.00 91.38 72 GLY A N 1
ATOM 567 C CA . GLY A 1 72 ? -5.051 4.918 11.901 1.00 91.38 72 GLY A CA 1
ATOM 568 C C . GLY A 1 72 ? -4.078 4.126 12.776 1.00 91.38 72 GLY A C 1
ATOM 569 O O . GLY A 1 72 ? -2.932 4.525 13.014 1.00 91.38 72 GLY A O 1
ATOM 570 N N . ALA A 1 73 ? -4.561 2.996 13.293 1.00 89.50 73 ALA A N 1
ATOM 571 C CA . ALA A 1 73 ? -3.829 2.175 14.246 1.00 89.50 73 ALA A CA 1
ATOM 572 C C . ALA A 1 73 ? -2.553 1.579 13.636 1.00 89.50 73 ALA A C 1
ATOM 574 O O . ALA A 1 73 ? -2.520 1.191 12.467 1.00 89.50 73 ALA A O 1
ATOM 575 N N . SER A 1 74 ? -1.507 1.458 14.452 1.00 88.38 74 SER A N 1
ATOM 576 C CA . SER A 1 74 ? -0.314 0.708 14.070 1.00 88.38 74 SER A CA 1
ATOM 577 C C . SER A 1 74 ? -0.648 -0.775 13.922 1.00 88.38 74 SER A C 1
ATOM 579 O O . SER A 1 74 ? -1.224 -1.391 14.821 1.00 88.38 74 SER A O 1
ATOM 581 N N . VAL A 1 75 ? -0.249 -1.355 12.798 1.00 82.69 75 VAL A N 1
ATOM 582 C CA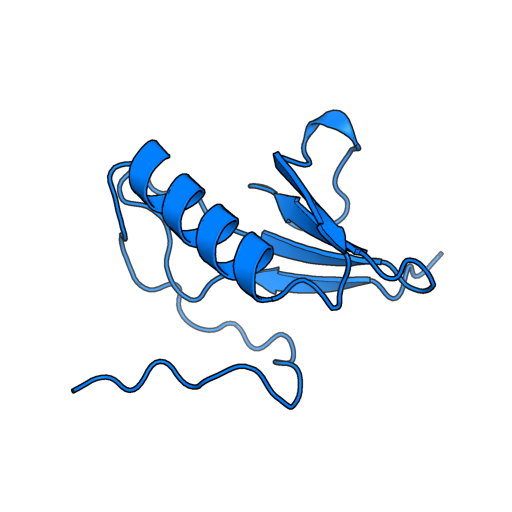 . VAL A 1 75 ? -0.303 -2.792 12.558 1.00 82.69 75 VAL A CA 1
ATOM 583 C C . VAL A 1 75 ? 0.925 -3.412 13.225 1.00 82.69 75 VAL A C 1
ATOM 585 O O . VAL A 1 75 ? 2.051 -3.021 12.910 1.00 82.69 75 VAL A O 1
ATOM 588 N N . PRO A 1 76 ? 0.763 -4.381 14.142 1.00 72.06 76 PRO A N 1
ATOM 589 C CA . PRO A 1 76 ? 1.905 -5.084 14.703 1.00 72.06 76 PRO A CA 1
ATOM 590 C C . PRO A 1 76 ? 2.669 -5.786 13.574 1.00 72.06 76 PRO A C 1
ATOM 592 O O . PRO A 1 76 ? 2.102 -6.617 12.861 1.00 72.06 76 PRO A O 1
ATOM 595 N N . MET A 1 77 ? 3.952 -5.437 13.409 1.00 58.91 77 MET A N 1
ATOM 596 C CA . MET A 1 77 ? 4.845 -6.016 12.401 1.00 58.91 77 MET A CA 1
ATOM 597 C C . MET A 1 77 ? 4.878 -7.543 12.542 1.00 58.91 77 MET A C 1
ATOM 599 O O . MET A 1 77 ? 5.643 -8.106 13.324 1.00 58.91 77 MET A O 1
ATOM 603 N N . THR A 1 78 ? 4.069 -8.233 11.745 1.00 55.09 78 THR A N 1
ATOM 604 C CA . THR A 1 78 ? 4.233 -9.666 11.518 1.00 55.09 78 THR A CA 1
ATOM 605 C C . THR A 1 78 ? 5.296 -9.783 10.440 1.00 55.09 78 THR A C 1
ATOM 607 O O . THR A 1 78 ? 5.000 -9.600 9.264 1.00 55.09 78 THR A O 1
ATOM 610 N N . VAL A 1 79 ? 6.550 -9.967 10.865 1.00 45.69 79 VAL A N 1
ATOM 611 C CA . VAL A 1 79 ? 7.767 -9.957 10.037 1.00 45.69 79 VAL A CA 1
ATOM 612 C C . VAL A 1 79 ? 7.539 -10.641 8.682 1.00 45.69 79 VAL A C 1
ATOM 614 O O . VAL A 1 79 ? 7.568 -11.865 8.567 1.00 45.69 79 VAL A O 1
ATOM 617 N N . ARG A 1 80 ? 7.345 -9.835 7.635 1.00 53.16 80 ARG A N 1
ATOM 618 C CA . ARG A 1 80 ? 7.642 -10.201 6.250 1.00 53.16 80 ARG A CA 1
ATOM 619 C C . ARG A 1 80 ? 8.630 -9.157 5.739 1.00 53.16 80 ARG A C 1
ATOM 621 O O . ARG A 1 80 ? 8.391 -7.960 5.835 1.00 53.16 80 ARG A O 1
ATOM 628 N N . SER A 1 81 ? 9.797 -9.646 5.349 1.00 46.91 81 SER A N 1
ATOM 629 C CA . SER A 1 81 ? 11.064 -8.947 5.122 1.00 46.91 81 SER A CA 1
ATOM 630 C C . SER A 1 81 ? 10.947 -7.545 4.495 1.00 46.91 81 SER A C 1
ATOM 632 O O . SER A 1 81 ? 10.500 -7.397 3.359 1.00 46.91 81 SER A O 1
ATOM 634 N N . ARG A 1 82 ? 11.412 -6.521 5.227 1.00 51.59 82 ARG A N 1
ATOM 635 C CA . ARG A 1 82 ? 11.576 -5.125 4.771 1.00 51.59 82 ARG A CA 1
ATOM 636 C C . ARG A 1 82 ? 12.697 -5.034 3.716 1.00 51.59 82 ARG A C 1
ATOM 638 O O . ARG A 1 82 ? 13.711 -5.703 3.915 1.00 51.59 82 ARG A O 1
ATOM 645 N N . PRO A 1 83 ? 12.594 -4.216 2.648 1.00 53.53 83 PRO A N 1
ATOM 646 C CA . PRO A 1 83 ? 13.688 -4.046 1.703 1.00 53.53 83 PRO A CA 1
ATOM 647 C C . PRO A 1 83 ? 14.770 -3.138 2.291 1.00 53.53 83 PRO A C 1
ATOM 649 O O . PRO A 1 83 ? 14.501 -2.220 3.075 1.00 53.53 83 PRO A O 1
A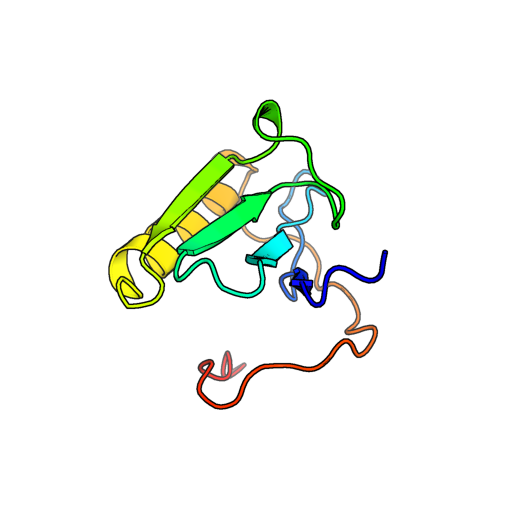TOM 652 N N . GLU A 1 84 ? 15.999 -3.370 1.857 1.00 47.16 84 GLU A N 1
ATOM 653 C CA . GLU A 1 84 ? 17.128 -2.481 2.099 1.00 47.16 84 GLU A CA 1
ATOM 654 C C . GLU A 1 84 ? 16.878 -1.142 1.371 1.00 47.16 84 GLU A C 1
ATOM 656 O O . GLU A 1 84 ? 16.635 -1.128 0.167 1.00 47.16 84 GLU A O 1
ATOM 661 N N . GLY A 1 85 ? 16.860 -0.017 2.104 1.00 54.19 85 GLY A N 1
ATOM 662 C CA . GLY A 1 85 ? 16.685 1.333 1.535 1.00 54.19 85 GLY A CA 1
ATOM 663 C C . GLY A 1 85 ? 15.365 2.066 1.831 1.00 54.19 85 GLY A C 1
ATOM 664 O O . GLY A 1 85 ? 15.243 3.231 1.461 1.00 54.19 85 GLY A O 1
ATOM 665 N N . TYR A 1 86 ? 14.391 1.462 2.527 1.00 52.44 86 TYR A N 1
ATOM 666 C CA . TYR A 1 86 ? 13.172 2.187 2.933 1.00 52.44 86 TYR A CA 1
ATOM 667 C C . TYR A 1 86 ? 13.438 3.082 4.163 1.00 52.44 86 TYR A C 1
ATOM 669 O O . TYR A 1 86 ? 13.970 2.575 5.162 1.00 52.44 86 TYR A O 1
ATOM 677 N N . PRO A 1 87 ? 13.080 4.385 4.148 1.00 50.00 87 PRO A N 1
ATOM 678 C CA . PRO A 1 87 ? 13.347 5.284 5.264 1.00 50.00 87 PRO A CA 1
ATOM 679 C C . PRO A 1 87 ? 12.655 4.785 6.535 1.00 50.00 87 PRO A C 1
ATOM 681 O O . PRO A 1 87 ? 11.492 4.375 6.536 1.00 50.00 87 PRO A O 1
ATOM 684 N N . ARG A 1 88 ? 13.396 4.790 7.646 1.00 55.72 88 ARG A N 1
ATOM 685 C CA . ARG A 1 88 ? 12.804 4.564 8.962 1.00 55.72 88 ARG A CA 1
ATOM 686 C C . ARG A 1 88 ? 11.910 5.764 9.250 1.00 55.72 88 ARG A C 1
ATOM 688 O O . ARG A 1 88 ? 12.423 6.875 9.325 1.00 55.72 88 ARG A O 1
ATOM 695 N N . GLY A 1 89 ? 10.608 5.548 9.429 1.00 43.72 89 GLY A N 1
ATOM 696 C CA . GLY A 1 89 ? 9.785 6.508 10.154 1.00 43.72 89 GLY A CA 1
ATOM 697 C C . GLY A 1 89 ? 10.410 6.667 11.535 1.00 43.72 89 GLY A C 1
ATOM 698 O O . GLY A 1 89 ? 10.369 5.744 12.346 1.00 43.72 89 GLY A O 1
ATOM 699 N N . VAL A 1 90 ? 11.124 7.770 11.750 1.00 40.59 90 VAL A N 1
ATOM 700 C CA . VAL A 1 90 ? 11.706 8.088 13.049 1.00 40.59 90 VAL A CA 1
ATOM 701 C C . VAL A 1 90 ? 10.566 8.634 13.884 1.00 40.59 90 VAL A C 1
ATOM 703 O O . VAL A 1 90 ? 10.144 9.770 13.694 1.00 40.59 90 VAL A O 1
ATOM 706 N N . THR A 1 91 ? 10.062 7.811 14.796 1.00 41.66 91 THR A N 1
ATOM 707 C CA . THR A 1 91 ? 9.255 8.289 15.912 1.00 41.66 91 THR A CA 1
ATOM 708 C C . THR A 1 91 ? 10.127 9.248 16.724 1.00 41.66 91 THR A C 1
ATOM 710 O O . THR A 1 91 ? 11.159 8.847 17.273 1.00 41.66 91 THR A O 1
ATOM 713 N N . ARG A 1 92 ? 9.744 10.520 16.764 1.00 36.34 92 ARG A N 1
ATOM 714 C CA . ARG A 1 92 ? 10.080 11.434 17.853 1.00 36.34 92 ARG A CA 1
ATOM 715 C C . ARG A 1 92 ? 8.787 11.949 18.446 1.00 36.34 92 ARG A C 1
ATOM 717 O O . ARG A 1 92 ? 7.870 12.225 17.644 1.00 36.34 92 ARG A O 1
#

pLDDT: mean 80.33, std 17.41, range [35.44, 94.38]